Protein AF-A0A2T6BMK5-F1 (afdb_monomer_lite)

Structure (mmCIF, N/CA/C/O backbone):
data_AF-A0A2T6BMK5-F1
#
_entry.id   AF-A0A2T6BMK5-F1
#
loop_
_atom_site.group_PDB
_atom_site.id
_atom_site.type_symbol
_atom_site.label_atom_id
_atom_site.label_alt_id
_atom_site.label_comp_id
_atom_site.label_asym_id
_atom_site.label_entity_id
_atom_site.label_seq_id
_atom_site.pdbx_PDB_ins_code
_atom_site.Cartn_x
_atom_site.Cartn_y
_atom_site.Cartn_z
_atom_site.occupancy
_atom_site.B_iso_or_equiv
_atom_site.auth_seq_id
_atom_site.auth_comp_id
_atom_site.auth_asym_id
_atom_site.auth_atom_id
_atom_site.pdbx_PDB_model_num
ATOM 1 N N . MET A 1 1 ? -12.800 -16.182 -13.292 1.00 41.38 1 MET A N 1
ATOM 2 C CA . MET A 1 1 ? -11.690 -15.877 -14.226 1.00 41.38 1 MET A CA 1
ATOM 3 C C . MET A 1 1 ? -10.758 -14.912 -13.515 1.00 41.38 1 MET A C 1
ATOM 5 O O . MET A 1 1 ? -11.272 -13.965 -12.941 1.00 41.38 1 MET A O 1
ATOM 9 N N . ALA A 1 2 ? -9.445 -15.152 -13.498 1.00 57.19 2 ALA A N 1
ATOM 10 C CA . ALA A 1 2 ? -8.506 -14.209 -12.884 1.00 57.19 2 ALA A CA 1
ATOM 11 C C . ALA A 1 2 ? -8.456 -12.911 -13.707 1.00 57.19 2 ALA A C 1
ATOM 13 O O . ALA A 1 2 ? -8.334 -12.963 -14.936 1.00 57.19 2 ALA A O 1
ATOM 14 N N . GLN A 1 3 ? -8.579 -11.759 -13.047 1.00 65.19 3 GLN A N 1
ATOM 15 C CA . GLN A 1 3 ? -8.477 -10.460 -13.706 1.00 65.19 3 GLN A CA 1
ATOM 16 C C . GLN A 1 3 ? -7.043 -10.266 -14.216 1.00 65.19 3 GLN A C 1
ATOM 18 O O . GLN A 1 3 ? -6.077 -10.474 -13.486 1.00 65.19 3 GLN A O 1
ATOM 23 N N . ARG A 1 4 ? -6.883 -9.907 -15.495 1.00 75.38 4 ARG A N 1
ATOM 24 C CA . ARG A 1 4 ? -5.556 -9.632 -16.062 1.00 75.38 4 ARG A CA 1
ATOM 25 C C . ARG A 1 4 ? -5.102 -8.231 -15.669 1.00 75.38 4 ARG A C 1
ATOM 27 O O . ARG A 1 4 ? -5.863 -7.278 -15.825 1.00 75.38 4 ARG A O 1
ATOM 34 N N . ARG A 1 5 ? -3.834 -8.106 -15.260 1.00 79.81 5 ARG A N 1
ATOM 35 C CA . ARG A 1 5 ? -3.159 -6.814 -15.079 1.00 79.81 5 ARG A CA 1
ATOM 36 C C . ARG A 1 5 ? -3.296 -5.973 -16.347 1.00 79.81 5 ARG A C 1
ATOM 38 O O . ARG A 1 5 ? -2.961 -6.437 -17.439 1.00 79.81 5 ARG A O 1
ATOM 45 N N . THR A 1 6 ? -3.748 -4.732 -16.201 1.00 83.38 6 THR A N 1
ATOM 46 C CA . THR A 1 6 ? -3.834 -3.793 -17.321 1.00 83.38 6 THR A CA 1
ATOM 47 C C . THR A 1 6 ? -2.493 -3.056 -17.479 1.00 83.38 6 THR A C 1
ATOM 49 O O . THR A 1 6 ? -1.885 -2.666 -16.479 1.00 83.38 6 THR A O 1
ATOM 52 N N . PRO A 1 7 ? -1.991 -2.827 -18.708 1.00 82.06 7 PRO A N 1
ATOM 53 C CA . PRO A 1 7 ? -0.735 -2.087 -18.919 1.00 82.06 7 PRO A CA 1
ATOM 54 C C . PRO A 1 7 ? -0.759 -0.655 -18.351 1.00 82.06 7 PRO A C 1
ATOM 56 O O . P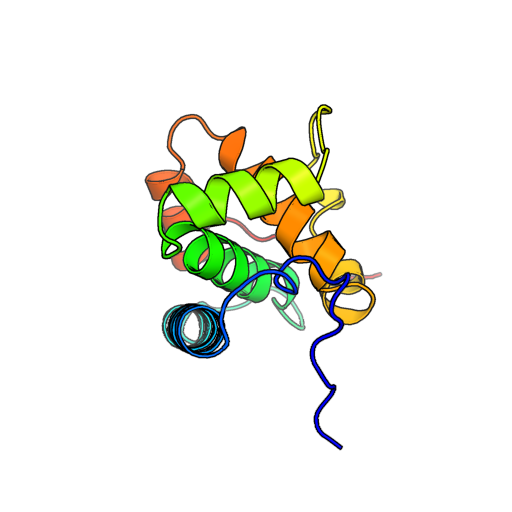RO A 1 7 ? 0.269 -0.101 -17.947 1.00 82.06 7 PRO A O 1
ATOM 59 N N . HIS A 1 8 ? -1.956 -0.067 -18.300 1.00 83.12 8 HIS A N 1
ATOM 60 C CA . HIS A 1 8 ? -2.210 1.279 -17.788 1.00 83.12 8 HIS A CA 1
ATOM 61 C C . HIS A 1 8 ? -2.563 1.314 -16.297 1.00 83.12 8 HIS A C 1
ATOM 63 O O . HIS A 1 8 ? -2.765 2.402 -15.764 1.00 83.12 8 HIS A O 1
ATOM 69 N N . GLY A 1 9 ? -2.624 0.160 -15.628 1.00 89.00 9 GLY A N 1
ATOM 70 C CA . GLY A 1 9 ? -2.895 0.097 -14.200 1.00 89.00 9 GLY A CA 1
ATOM 71 C C . GLY A 1 9 ? -1.756 0.667 -13.357 1.00 89.00 9 GLY A C 1
ATOM 72 O O . GLY A 1 9 ? -0.640 0.894 -13.852 1.00 89.00 9 GLY A O 1
ATOM 73 N N . ALA A 1 10 ? -2.018 0.868 -12.066 1.00 93.69 10 ALA A N 1
ATOM 74 C CA . ALA A 1 10 ? -1.074 1.498 -11.139 1.00 93.69 10 ALA A CA 1
ATOM 75 C C . ALA A 1 10 ? 0.273 0.754 -11.102 1.00 93.69 10 ALA A C 1
ATOM 77 O O . ALA A 1 10 ? 1.329 1.380 -11.128 1.00 93.69 10 ALA A O 1
ATOM 78 N N . PHE A 1 11 ? 0.234 -0.578 -11.192 1.00 95.19 11 PHE A N 1
ATOM 79 C CA . PHE A 1 11 ? 1.406 -1.462 -11.234 1.00 95.19 11 PHE A CA 1
ATOM 80 C C . PHE A 1 11 ? 1.761 -1.963 -12.646 1.00 95.19 11 PHE A C 1
ATOM 82 O O . PHE A 1 11 ? 2.637 -2.809 -12.816 1.00 95.19 11 PHE A O 1
ATOM 89 N N . GLY A 1 12 ? 1.083 -1.468 -13.687 1.00 94.31 12 GLY A N 1
ATOM 90 C CA . GLY A 1 12 ? 1.186 -2.001 -15.050 1.00 94.31 12 GLY A CA 1
ATOM 91 C C . GLY A 1 12 ? 2.566 -1.858 -15.705 1.00 94.31 12 GLY A C 1
ATOM 92 O O . GLY A 1 12 ? 2.854 -2.581 -16.656 1.00 94.31 12 GLY A O 1
ATOM 93 N N . PHE A 1 13 ? 3.420 -0.957 -15.202 1.00 94.25 13 PHE A N 1
ATOM 94 C CA . PHE A 1 13 ? 4.796 -0.769 -15.684 1.00 94.25 13 PHE A CA 1
ATOM 95 C C . PHE A 1 13 ? 5.784 -1.813 -15.165 1.00 94.25 13 PHE A C 1
ATOM 97 O O . PHE A 1 13 ? 6.861 -1.941 -15.742 1.00 94.25 13 PHE A O 1
ATOM 104 N N . LEU A 1 14 ? 5.456 -2.516 -14.078 1.00 95.69 14 LEU A N 1
ATOM 105 C CA . LEU A 1 14 ? 6.405 -3.415 -13.438 1.00 95.69 14 LEU A CA 1
ATOM 106 C C . LEU A 1 14 ? 6.717 -4.615 -14.348 1.00 95.69 14 LEU A C 1
ATOM 108 O O . LEU A 1 14 ? 5.782 -5.223 -14.902 1.00 95.69 14 LEU A O 1
ATOM 112 N N . PRO A 1 15 ? 7.997 -5.022 -14.454 1.00 95.44 15 PRO A N 1
ATOM 113 C CA . PRO A 1 15 ? 8.355 -6.359 -14.918 1.00 95.44 15 PRO A CA 1
ATOM 114 C C . PRO A 1 15 ? 7.559 -7.422 -14.155 1.00 95.44 15 PRO A C 1
ATOM 116 O O . PRO A 1 15 ? 7.140 -7.195 -13.016 1.00 95.44 15 PRO A O 1
ATOM 119 N N . ILE A 1 16 ? 7.282 -8.560 -14.790 1.00 94.19 16 ILE A N 1
ATOM 120 C CA . ILE A 1 16 ? 6.366 -9.549 -14.210 1.00 94.19 16 ILE A CA 1
ATOM 121 C C . ILE A 1 16 ? 6.911 -10.132 -12.903 1.00 94.19 16 ILE A C 1
ATOM 123 O O . ILE A 1 16 ? 6.138 -10.350 -11.977 1.00 94.19 16 ILE A O 1
ATOM 127 N N . GLU A 1 17 ? 8.227 -10.294 -12.803 1.00 96.75 17 GLU A N 1
ATOM 128 C CA . GLU A 1 17 ? 8.926 -10.788 -11.619 1.00 96.75 17 GLU A CA 1
ATOM 129 C C . GLU A 1 17 ? 8.782 -9.800 -10.455 1.00 96.75 17 GLU A C 1
ATOM 131 O O . GLU A 1 17 ? 8.279 -10.161 -9.397 1.00 96.75 17 GLU A O 1
ATOM 136 N N . ALA A 1 18 ? 9.096 -8.520 -10.686 1.00 97.12 18 ALA A N 1
ATOM 137 C CA . ALA A 1 18 ? 8.951 -7.470 -9.675 1.00 97.12 18 ALA A CA 1
ATOM 138 C C . ALA A 1 18 ? 7.490 -7.290 -9.228 1.00 97.12 18 ALA A C 1
ATOM 140 O O . ALA A 1 18 ? 7.210 -7.053 -8.054 1.00 97.12 18 ALA A O 1
ATOM 141 N N . TYR A 1 19 ? 6.540 -7.418 -10.160 1.00 96.44 19 TYR A N 1
ATOM 142 C CA . TYR A 1 19 ? 5.120 -7.395 -9.825 1.00 96.44 19 TYR A CA 1
ATOM 143 C C . TYR A 1 19 ? 4.729 -8.586 -8.949 1.00 96.44 19 TYR A C 1
ATOM 145 O O . TYR A 1 19 ? 4.091 -8.380 -7.919 1.00 96.44 19 TYR A O 1
ATOM 153 N N . PHE A 1 20 ? 5.129 -9.802 -9.328 1.00 96.69 20 PHE A N 1
ATOM 154 C CA . PHE A 1 20 ? 4.857 -11.017 -8.566 1.00 96.69 20 PHE A CA 1
ATOM 155 C C . PHE A 1 20 ? 5.413 -10.930 -7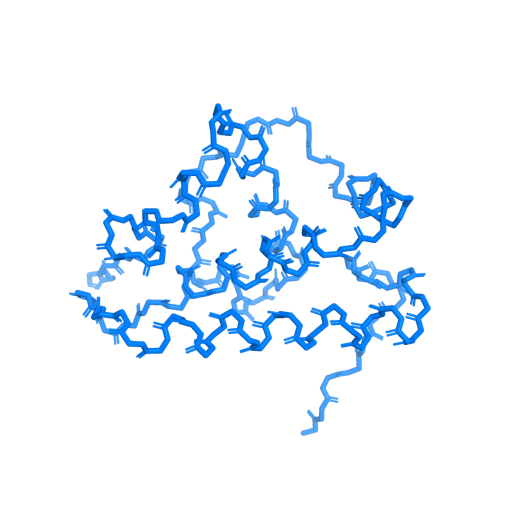.140 1.00 96.69 20 PHE A C 1
ATOM 157 O O . PHE A 1 20 ? 4.661 -11.136 -6.190 1.00 96.69 20 PHE A O 1
ATOM 164 N N . ASP A 1 21 ? 6.673 -10.522 -6.980 1.00 98.31 21 ASP A N 1
ATOM 165 C CA . ASP A 1 21 ? 7.293 -10.346 -5.663 1.00 98.31 21 ASP A CA 1
ATOM 166 C C . ASP A 1 21 ? 6.547 -9.301 -4.819 1.00 98.31 21 ASP A C 1
ATOM 168 O O . ASP A 1 21 ? 6.318 -9.499 -3.626 1.00 98.31 21 ASP A O 1
ATOM 172 N N . SER A 1 22 ? 6.093 -8.206 -5.442 1.00 98.12 22 SER A N 1
ATOM 173 C CA . SER A 1 22 ? 5.288 -7.194 -4.750 1.00 98.12 22 SER A CA 1
ATOM 174 C C . SER A 1 22 ? 3.938 -7.751 -4.273 1.00 98.12 22 SER A C 1
ATOM 176 O O . SER A 1 22 ? 3.513 -7.447 -3.159 1.00 98.12 22 SER A O 1
ATOM 178 N N . VAL A 1 23 ? 3.287 -8.605 -5.074 1.00 97.56 23 VAL A N 1
ATOM 179 C CA . VAL A 1 23 ? 2.025 -9.261 -4.697 1.00 97.56 23 VAL A CA 1
ATOM 180 C C . VAL A 1 23 ? 2.249 -10.236 -3.544 1.00 97.56 23 VAL A C 1
ATOM 182 O O . VAL A 1 23 ? 1.428 -10.290 -2.640 1.00 97.56 23 VAL A O 1
ATOM 185 N N . LEU A 1 24 ? 3.379 -10.944 -3.484 1.00 98.50 24 LEU A N 1
ATOM 186 C CA . LEU A 1 24 ? 3.678 -11.776 -2.313 1.00 98.50 24 LEU A CA 1
ATOM 187 C C . LEU A 1 24 ? 3.716 -10.952 -1.022 1.00 98.50 24 LEU A C 1
ATOM 189 O O . LEU A 1 24 ? 3.187 -11.388 -0.005 1.00 98.50 24 LEU A O 1
ATOM 193 N N . VAL A 1 25 ? 4.298 -9.750 -1.054 1.00 98.69 25 VAL A N 1
ATOM 194 C CA . VAL A 1 25 ? 4.298 -8.853 0.113 1.00 98.69 25 VAL A CA 1
ATOM 195 C C . VAL A 1 25 ? 2.884 -8.388 0.469 1.00 98.69 25 VAL A C 1
ATOM 197 O O . VAL A 1 25 ? 2.564 -8.313 1.653 1.00 98.69 25 VAL A O 1
ATOM 200 N N . HIS A 1 26 ? 2.039 -8.123 -0.530 1.00 98.62 26 HIS A N 1
ATOM 201 C CA . HIS A 1 26 ? 0.626 -7.793 -0.329 1.00 98.62 26 HIS A CA 1
ATOM 202 C C . HIS A 1 26 ? -0.107 -8.914 0.427 1.00 98.62 26 HIS A C 1
ATOM 204 O O . HIS A 1 26 ? -0.675 -8.688 1.491 1.00 98.62 26 HIS A O 1
ATOM 210 N N . GLU A 1 27 ? -0.010 -10.151 -0.056 1.00 98.38 27 GLU A N 1
ATOM 211 C CA . GLU A 1 27 ? -0.683 -11.290 0.579 1.00 98.38 27 GLU A CA 1
ATOM 212 C C . GLU A 1 27 ? -0.104 -11.616 1.967 1.00 98.38 27 GLU A C 1
ATOM 214 O O . GLU A 1 27 ? -0.828 -11.988 2.892 1.00 98.38 27 GLU A O 1
ATOM 219 N N . LEU A 1 28 ? 1.206 -11.430 2.164 1.00 98.44 28 LEU A N 1
ATOM 220 C CA . LEU A 1 28 ? 1.829 -11.570 3.484 1.00 98.44 28 LEU A CA 1
ATOM 221 C C . LEU A 1 28 ? 1.331 -10.514 4.477 1.00 98.44 28 LEU A C 1
ATOM 223 O O . LEU A 1 28 ? 1.217 -10.806 5.667 1.00 98.44 28 LEU A O 1
ATOM 227 N N . ALA A 1 29 ? 1.020 -9.304 4.013 1.00 98.19 29 ALA A N 1
ATOM 228 C CA . ALA A 1 29 ? 0.425 -8.272 4.850 1.00 98.19 29 ALA A CA 1
ATOM 229 C C . ALA A 1 29 ? -1.000 -8.642 5.285 1.00 98.19 29 ALA A C 1
ATOM 231 O O . ALA A 1 29 ? -1.343 -8.434 6.448 1.00 98.19 29 ALA A O 1
ATOM 232 N N . HIS A 1 30 ? -1.798 -9.268 4.414 1.00 98.19 30 HIS A N 1
ATOM 233 C CA . HIS A 1 30 ? -3.076 -9.851 4.832 1.00 98.19 30 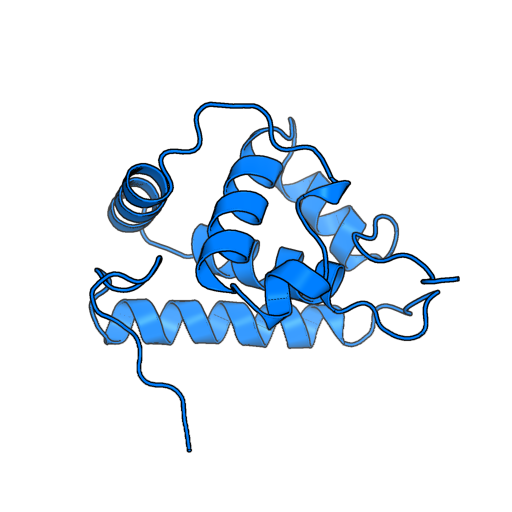HIS A CA 1
ATOM 234 C C . HIS A 1 30 ? -2.883 -10.941 5.887 1.00 98.19 30 HIS A C 1
ATOM 236 O O . HIS A 1 30 ? -3.563 -10.922 6.909 1.00 98.19 30 HIS A O 1
ATOM 242 N N . ALA A 1 31 ? -1.907 -11.836 5.707 1.00 97.50 31 ALA A N 1
ATOM 243 C CA . ALA A 1 31 ? -1.603 -12.865 6.702 1.00 97.50 31 ALA A CA 1
ATOM 244 C C . ALA A 1 31 ? -1.136 -12.281 8.052 1.00 97.50 31 ALA A C 1
ATOM 246 O O . ALA A 1 31 ? -1.428 -12.848 9.104 1.00 97.50 31 ALA A O 1
ATOM 247 N N . LEU A 1 32 ? -0.428 -11.145 8.042 1.00 94.69 32 LEU A N 1
ATOM 248 C CA . LEU A 1 32 ? -0.092 -10.394 9.256 1.00 94.69 32 LEU A CA 1
ATOM 249 C C . LEU A 1 32 ? -1.352 -9.829 9.932 1.00 94.69 32 LEU A C 1
ATOM 251 O O . LEU A 1 32 ? -1.460 -9.877 11.157 1.00 94.69 32 LEU A O 1
ATOM 255 N N . TYR A 1 33 ? -2.290 -9.309 9.140 1.00 96.06 33 TYR A N 1
ATOM 256 C CA . TYR A 1 33 ? -3.509 -8.660 9.621 1.00 96.06 33 TYR A CA 1
ATOM 257 C C . TYR A 1 33 ? -4.615 -9.638 10.049 1.00 96.06 33 TYR A C 1
ATOM 259 O O . TYR A 1 33 ? -5.498 -9.259 10.807 1.00 96.06 33 TYR A O 1
ATOM 267 N N . ASP A 1 34 ? -4.552 -10.905 9.632 1.00 94.69 34 ASP A N 1
ATOM 268 C CA . ASP A 1 34 ? -5.580 -11.940 9.861 1.00 94.69 34 ASP A CA 1
ATOM 269 C C . ASP A 1 34 ? -5.978 -12.130 11.339 1.00 94.69 34 ASP A C 1
ATOM 271 O O . ASP A 1 34 ? -7.081 -12.564 11.661 1.00 94.69 34 ASP A O 1
ATOM 275 N N . ARG A 1 35 ? -5.085 -11.782 12.273 1.00 90.81 35 ARG A N 1
ATOM 276 C CA . ARG A 1 35 ? -5.333 -11.905 13.719 1.00 90.81 35 ARG A CA 1
ATOM 277 C C . ARG A 1 35 ? -5.863 -10.638 14.378 1.00 90.81 35 ARG A C 1
ATOM 279 O O . ARG A 1 35 ? -6.124 -10.668 15.580 1.00 90.81 35 ARG A O 1
ATOM 286 N N . VAL A 1 36 ? -5.970 -9.538 13.643 1.00 94.44 36 VAL A N 1
ATOM 287 C CA . VAL A 1 36 ? -6.438 -8.258 14.174 1.00 94.44 36 VAL A CA 1
ATOM 288 C C . VAL A 1 36 ? -7.962 -8.319 14.303 1.00 94.44 36 VAL A C 1
ATOM 290 O O . VAL A 1 36 ? -8.645 -8.512 13.296 1.00 94.44 36 VAL A O 1
ATOM 293 N N . PRO A 1 37 ? -8.531 -8.185 15.517 1.00 93.56 37 PRO A N 1
ATOM 294 C CA . PRO A 1 37 ? -9.978 -8.164 15.682 1.00 93.56 37 PRO A CA 1
ATOM 295 C C . PRO A 1 37 ? -10.590 -6.983 14.930 1.00 93.56 37 PRO A C 1
ATOM 297 O O . PRO A 1 37 ? -10.181 -5.845 15.134 1.00 93.56 37 PRO A O 1
ATOM 300 N N . CYS A 1 38 ? -11.590 -7.247 14.091 1.00 92.75 38 CYS A N 1
ATOM 301 C CA . CYS A 1 38 ? -12.347 -6.191 13.435 1.00 92.75 38 CYS A CA 1
ATOM 302 C C . CYS A 1 38 ? -13.539 -5.779 14.314 1.00 92.75 38 CYS A C 1
ATOM 304 O O . CYS A 1 38 ? -14.348 -6.645 14.656 1.00 92.75 38 CYS A O 1
ATOM 306 N N . PRO A 1 39 ? -13.679 -4.494 14.687 1.00 93.38 39 PRO A N 1
ATOM 307 C CA . PRO A 1 39 ? -14.830 -4.020 15.454 1.00 93.38 39 PRO A CA 1
ATOM 308 C C . PRO A 1 39 ? -16.090 -3.804 14.594 1.00 93.38 39 PRO A C 1
ATOM 310 O O . PRO A 1 39 ? -17.133 -3.477 15.148 1.00 93.38 39 PRO A O 1
ATOM 313 N N . PHE A 1 40 ? -15.998 -3.982 13.272 1.00 90.88 40 PHE A N 1
ATOM 314 C CA . PHE A 1 40 ? -17.083 -3.818 12.297 1.00 90.88 40 PHE A CA 1
ATOM 315 C C . PHE A 1 40 ? -17.466 -5.163 11.657 1.00 90.88 40 PHE A C 1
ATOM 317 O O . PHE A 1 40 ? -16.845 -6.187 11.939 1.00 90.88 40 PHE A O 1
ATOM 324 N N . GLU A 1 41 ? -18.447 -5.166 10.744 1.00 88.31 41 GLU A N 1
ATOM 325 C CA . GLU A 1 41 ? -18.794 -6.367 9.962 1.00 88.31 41 GLU A CA 1
ATOM 326 C C . GLU A 1 41 ? -17.598 -6.881 9.141 1.00 88.31 41 GLU A C 1
ATOM 328 O O . GLU A 1 41 ? -17.363 -8.089 9.063 1.00 88.31 41 GLU A O 1
ATOM 333 N N . ALA A 1 42 ? -16.813 -5.965 8.565 1.00 88.88 42 ALA A N 1
ATOM 334 C CA . ALA A 1 42 ? -15.580 -6.282 7.859 1.00 88.88 42 ALA A CA 1
ATOM 335 C C . ALA A 1 42 ? -14.594 -5.103 7.891 1.00 88.88 42 ALA A C 1
ATOM 337 O O . ALA A 1 42 ? -15.002 -3.948 7.807 1.00 88.88 42 ALA A O 1
ATOM 338 N N . CYS A 1 43 ? -13.293 -5.407 7.961 1.00 93.94 43 CYS A N 1
ATOM 339 C CA . CYS A 1 43 ? -12.206 -4.419 7.985 1.00 93.94 43 CYS A CA 1
ATOM 340 C C . CYS A 1 43 ? -11.394 -4.438 6.680 1.00 93.94 43 CYS A C 1
ATOM 342 O O . CYS A 1 43 ? -10.162 -4.521 6.686 1.00 93.94 43 CYS A O 1
ATOM 344 N N . VAL A 1 44 ? -12.099 -4.453 5.544 1.00 93.94 44 VAL A N 1
ATOM 345 C CA . VAL A 1 44 ? -11.485 -4.587 4.215 1.00 93.94 44 VAL A CA 1
ATOM 346 C C . VAL A 1 44 ? -10.597 -3.385 3.914 1.00 93.94 44 VAL A C 1
ATOM 348 O O . VAL A 1 44 ? -9.466 -3.561 3.479 1.00 93.94 44 VAL A O 1
ATOM 351 N N . GLY A 1 45 ? -11.065 -2.165 4.184 1.00 95.50 45 GLY A N 1
ATOM 352 C CA . GLY A 1 45 ? -10.295 -0.948 3.936 1.00 95.50 45 GLY A CA 1
ATOM 353 C C . GLY A 1 45 ? -8.979 -0.939 4.712 1.00 95.50 45 GLY A C 1
ATOM 354 O O . GLY A 1 45 ? -7.933 -0.623 4.149 1.00 95.50 45 GLY A O 1
ATOM 355 N N . SER A 1 46 ? -9.010 -1.346 5.981 1.00 96.56 46 SER A N 1
ATOM 356 C CA . SER A 1 46 ? -7.819 -1.412 6.835 1.00 96.56 46 SER A CA 1
ATOM 357 C C . SER A 1 46 ? -6.829 -2.487 6.377 1.00 96.56 46 SER A C 1
ATOM 359 O O . SER A 1 46 ? -5.630 -2.210 6.265 1.00 96.56 46 SER A O 1
ATOM 361 N N . ALA A 1 47 ? -7.323 -3.688 6.058 1.00 97.00 47 ALA A N 1
ATOM 362 C CA . ALA A 1 47 ? -6.497 -4.788 5.566 1.00 97.00 47 ALA A CA 1
ATOM 363 C C . ALA A 1 47 ? -5.820 -4.434 4.231 1.00 97.00 47 ALA A C 1
ATOM 365 O O . ALA A 1 47 ? -4.610 -4.605 4.079 1.00 97.00 47 ALA A O 1
ATOM 366 N N . GLU A 1 48 ? -6.581 -3.871 3.291 1.00 97.75 48 GLU A N 1
ATOM 367 C CA . GLU A 1 48 ? -6.088 -3.441 1.980 1.00 97.75 48 GLU A CA 1
ATOM 368 C C . GLU A 1 48 ? -5.122 -2.260 2.089 1.00 97.75 48 GLU A C 1
ATOM 370 O O . GLU A 1 48 ? -4.125 -2.196 1.369 1.00 97.75 48 GLU A O 1
ATOM 375 N N . TYR A 1 49 ? -5.366 -1.315 3.004 1.00 98.19 49 TYR A N 1
ATOM 376 C CA . TYR A 1 49 ? -4.447 -0.198 3.223 1.00 98.19 49 TYR A CA 1
ATOM 377 C C . TYR A 1 49 ? -3.070 -0.704 3.639 1.00 98.19 49 TYR A C 1
ATOM 379 O O . TYR A 1 49 ? -2.054 -0.298 3.064 1.00 98.19 49 TYR A O 1
ATOM 387 N N . LEU A 1 50 ? -3.028 -1.611 4.619 1.00 98.06 50 LEU A N 1
ATOM 388 C CA . LEU A 1 50 ? -1.783 -2.217 5.073 1.00 98.06 50 LEU A CA 1
ATOM 389 C C . LEU A 1 50 ? -1.112 -3.000 3.936 1.00 98.06 50 LEU A C 1
ATOM 391 O O . LEU A 1 50 ? 0.086 -2.835 3.700 1.00 98.06 50 LEU A O 1
ATOM 395 N N . ALA A 1 51 ? -1.884 -3.788 3.187 1.00 98.50 51 ALA A N 1
ATOM 396 C CA . ALA A 1 51 ? -1.366 -4.616 2.107 1.00 98.50 51 ALA A CA 1
ATOM 397 C C . ALA A 1 51 ? -0.777 -3.802 0.950 1.00 98.50 51 ALA A C 1
ATOM 399 O O . ALA A 1 51 ? 0.385 -3.998 0.583 1.00 98.50 51 ALA A O 1
ATOM 400 N N . TYR A 1 52 ? -1.512 -2.821 0.422 1.00 98.50 52 TYR A N 1
ATOM 401 C CA . TYR A 1 52 ? -1.012 -1.977 -0.661 1.00 98.50 52 TYR A CA 1
ATOM 402 C C . TYR A 1 52 ? 0.164 -1.106 -0.239 1.00 98.50 52 TYR A C 1
ATOM 404 O O . TYR A 1 52 ? 1.113 -0.943 -1.009 1.00 98.50 52 TYR A O 1
ATOM 412 N N . THR A 1 53 ? 0.143 -0.542 0.969 1.00 98.50 53 THR A N 1
ATOM 413 C CA . THR A 1 53 ? 1.263 0.291 1.414 1.00 98.50 53 THR A CA 1
ATOM 414 C C . THR A 1 53 ? 2.533 -0.535 1.591 1.00 98.50 53 THR A C 1
ATOM 416 O O . THR A 1 53 ? 3.578 -0.120 1.091 1.00 98.50 53 THR A O 1
ATOM 419 N N . LEU A 1 54 ? 2.461 -1.731 2.184 1.00 98.56 54 LEU A N 1
ATOM 420 C CA . LEU A 1 54 ? 3.613 -2.633 2.292 1.00 98.56 54 LEU A CA 1
ATOM 421 C C . LEU A 1 54 ? 4.085 -3.151 0.927 1.00 98.56 54 LEU A C 1
ATOM 423 O O . LEU A 1 54 ? 5.292 -3.192 0.676 1.00 98.56 54 LEU A O 1
ATOM 427 N N . GLN A 1 55 ? 3.163 -3.455 0.013 1.00 98.62 55 GLN A N 1
ATOM 428 C CA . GLN A 1 55 ? 3.484 -3.787 -1.375 1.00 98.62 55 GLN A CA 1
ATOM 429 C C . GLN A 1 55 ? 4.268 -2.665 -2.069 1.00 98.62 55 GLN A C 1
ATOM 431 O O . GLN A 1 55 ? 5.257 -2.926 -2.745 1.00 98.62 55 GLN A O 1
ATOM 436 N N . ILE A 1 56 ? 3.864 -1.403 -1.906 1.00 98.38 56 ILE A N 1
ATOM 437 C CA . ILE A 1 56 ? 4.547 -0.265 -2.540 1.00 98.38 56 ILE A CA 1
ATOM 438 C C . ILE A 1 56 ? 5.878 0.036 -1.830 1.00 98.38 56 ILE A C 1
ATOM 440 O O . ILE A 1 56 ? 6.870 0.392 -2.475 1.00 98.38 56 ILE A O 1
ATOM 444 N N . MET A 1 57 ? 5.941 -0.161 -0.509 1.00 98.06 57 MET A N 1
ATOM 445 C CA . MET A 1 57 ? 7.174 -0.045 0.275 1.00 98.06 57 MET A CA 1
ATOM 446 C C . MET A 1 57 ? 8.220 -1.106 -0.063 1.00 98.06 57 MET A C 1
ATOM 448 O O . MET A 1 57 ? 9.405 -0.831 0.135 1.00 98.06 57 MET A O 1
ATOM 452 N N . SER A 1 58 ? 7.829 -2.281 -0.559 1.00 98.19 58 SER A N 1
ATOM 453 C CA . SER A 1 58 ? 8.777 -3.332 -0.950 1.00 98.19 58 SER A CA 1
ATOM 454 C C . SER A 1 58 ? 9.401 -3.100 -2.327 1.00 98.19 58 SER A C 1
ATOM 456 O O . SER A 1 58 ? 10.461 -3.653 -2.619 1.00 98.19 58 SER A O 1
ATOM 458 N N . LEU A 1 59 ? 8.803 -2.231 -3.153 1.00 98.44 59 LEU A N 1
ATOM 459 C CA . LEU A 1 59 ? 9.325 -1.911 -4.479 1.00 98.44 59 LEU A CA 1
ATOM 460 C C . LEU A 1 59 ? 10.717 -1.277 -4.410 1.00 98.44 59 LEU A C 1
ATOM 462 O O . LEU A 1 59 ? 11.016 -0.454 -3.529 1.00 98.44 59 LEU A O 1
ATOM 466 N N . ALA A 1 60 ? 11.531 -1.573 -5.426 1.00 98.25 60 ALA A N 1
ATOM 467 C CA . ALA A 1 60 ? 12.794 -0.886 -5.644 1.00 98.25 60 ALA A CA 1
ATOM 468 C C . ALA A 1 60 ? 12.569 0.639 -5.739 1.00 98.25 60 ALA A C 1
ATOM 470 O O . ALA A 1 60 ? 11.535 1.089 -6.244 1.00 98.25 60 ALA A O 1
ATOM 471 N N . PRO A 1 61 ? 13.531 1.479 -5.310 1.00 97.69 61 PRO A N 1
ATOM 472 C CA . PRO A 1 61 ? 13.333 2.929 -5.292 1.00 97.69 61 PRO A CA 1
ATOM 473 C C . PRO A 1 61 ? 12.951 3.539 -6.650 1.00 97.69 61 PRO A C 1
ATOM 475 O O . PRO A 1 61 ? 12.214 4.520 -6.693 1.00 97.69 61 PRO A O 1
ATOM 478 N N . ALA A 1 62 ? 13.452 2.984 -7.760 1.00 97.06 62 ALA A N 1
ATOM 479 C CA . ALA A 1 62 ? 13.097 3.443 -9.104 1.00 97.06 62 ALA A CA 1
ATOM 480 C C . ALA A 1 62 ? 11.635 3.128 -9.455 1.00 97.06 62 ALA A C 1
ATOM 482 O O . ALA A 1 62 ? 10.926 4.004 -9.948 1.00 97.06 62 ALA A O 1
ATOM 483 N N . ASP A 1 63 ? 11.179 1.922 -9.128 1.00 97.75 63 ASP A N 1
ATOM 484 C CA . ASP A 1 63 ? 9.809 1.483 -9.375 1.00 97.75 63 ASP A CA 1
ATOM 485 C C . ASP A 1 63 ? 8.804 2.241 -8.512 1.00 97.75 63 ASP A C 1
ATOM 487 O O . ASP A 1 63 ? 7.761 2.668 -8.994 1.00 97.75 63 ASP A O 1
ATOM 491 N N . ARG A 1 64 ? 9.148 2.506 -7.250 1.00 97.19 64 ARG A N 1
ATOM 492 C CA . ARG A 1 64 ? 8.313 3.317 -6.358 1.00 97.19 64 ARG A CA 1
ATOM 493 C C . ARG A 1 64 ? 8.105 4.735 -6.886 1.00 97.19 64 ARG A C 1
ATOM 495 O O . ARG A 1 64 ? 6.978 5.214 -6.915 1.00 97.19 64 ARG A O 1
ATOM 502 N N . ARG A 1 65 ? 9.165 5.374 -7.393 1.00 95.50 65 ARG A N 1
ATOM 503 C CA . ARG A 1 65 ? 9.057 6.690 -8.049 1.00 95.50 65 ARG A CA 1
ATOM 504 C C . ARG A 1 65 ? 8.200 6.640 -9.316 1.00 95.50 65 ARG A C 1
ATOM 506 O O . ARG A 1 65 ? 7.475 7.589 -9.602 1.00 95.50 65 ARG A O 1
ATOM 513 N N . ALA A 1 66 ? 8.271 5.552 -10.083 1.00 95.19 66 ALA A N 1
ATOM 514 C CA . ALA A 1 66 ? 7.420 5.357 -11.257 1.00 95.19 66 ALA A CA 1
ATOM 515 C C . ALA A 1 66 ? 5.945 5.121 -10.880 1.00 95.19 66 ALA A C 1
ATOM 517 O O . ALA A 1 66 ? 5.047 5.589 -11.579 1.00 95.19 66 ALA A O 1
ATOM 518 N N . PHE A 1 67 ? 5.681 4.447 -9.758 1.00 96.19 67 PHE A N 1
ATOM 519 C CA . PHE A 1 67 ? 4.340 4.334 -9.189 1.00 96.19 67 PHE A CA 1
ATOM 520 C C . PHE A 1 67 ? 3.801 5.710 -8.766 1.00 96.19 67 PHE A C 1
ATOM 522 O O . PHE A 1 67 ? 2.694 6.089 -9.149 1.00 96.19 67 PHE A O 1
ATOM 529 N N . GLU A 1 68 ? 4.605 6.490 -8.037 1.00 95.12 68 GLU A N 1
ATOM 530 C CA . GLU A 1 68 ? 4.259 7.842 -7.578 1.00 95.12 68 GLU A CA 1
ATOM 531 C C . GLU A 1 68 ? 3.953 8.790 -8.747 1.00 95.12 68 GLU A C 1
ATOM 533 O O . GLU A 1 68 ? 2.943 9.496 -8.723 1.00 95.12 68 GLU A O 1
ATOM 538 N N . SER A 1 69 ? 4.759 8.760 -9.813 1.00 92.50 69 SER A N 1
ATOM 539 C CA . SER A 1 69 ? 4.532 9.604 -10.993 1.00 92.50 69 SER A CA 1
ATOM 540 C C . SER A 1 69 ? 3.258 9.240 -11.762 1.00 92.50 69 SER A C 1
ATOM 542 O O . SER A 1 69 ? 2.620 10.117 -12.340 1.00 92.50 69 SER A O 1
ATOM 544 N N . ARG A 1 70 ? 2.840 7.966 -11.736 1.00 90.31 70 ARG A N 1
ATOM 545 C CA . ARG A 1 70 ? 1.558 7.513 -12.306 1.00 90.31 70 ARG A CA 1
ATOM 546 C C . ARG A 1 70 ? 0.351 7.880 -11.447 1.00 90.31 70 ARG A C 1
ATOM 548 O O . ARG A 1 70 ? -0.744 8.021 -11.990 1.00 90.31 70 ARG A O 1
ATOM 555 N N . ALA A 1 71 ? 0.526 7.997 -10.131 1.00 85.56 71 ALA A N 1
ATOM 556 C CA . ALA A 1 71 ? -0.538 8.423 -9.227 1.00 85.56 71 ALA A CA 1
ATOM 557 C C . ALA A 1 71 ? -0.914 9.889 -9.462 1.00 85.56 71 ALA A C 1
ATOM 559 O O . ALA A 1 71 ? -2.104 10.205 -9.523 1.00 85.56 71 ALA A O 1
ATOM 560 N N . ALA A 1 72 ? 0.101 10.750 -9.622 1.00 79.25 72 ALA A N 1
ATOM 561 C CA . ALA A 1 72 ? -0.039 12.196 -9.821 1.00 79.25 72 ALA A CA 1
ATOM 562 C C . ALA A 1 72 ? -0.968 12.870 -8.785 1.00 79.25 72 ALA A C 1
ATOM 564 O O . ALA A 1 72 ? -1.741 13.772 -9.103 1.00 79.25 72 ALA A O 1
ATOM 565 N N . ILE A 1 73 ? -0.925 12.399 -7.535 1.00 88.25 73 ILE A N 1
ATOM 566 C CA . ILE A 1 73 ? -1.694 12.964 -6.424 1.00 88.25 73 ILE A CA 1
ATOM 567 C C . ILE A 1 73 ? -0.820 14.010 -5.727 1.00 88.25 73 ILE A C 1
ATOM 569 O O . ILE A 1 73 ? 0.076 13.661 -4.967 1.00 88.25 73 ILE A O 1
ATOM 573 N N . GLU A 1 74 ? -1.088 15.288 -5.990 1.00 85.06 74 GLU A N 1
ATOM 574 C CA . GLU A 1 74 ? -0.354 16.419 -5.389 1.00 85.06 74 GLU A CA 1
ATOM 575 C C . GLU A 1 74 ? -1.102 17.076 -4.219 1.00 85.06 74 GLU A C 1
ATOM 577 O O . GLU A 1 74 ? -0.553 17.911 -3.503 1.00 85.06 74 GLU A O 1
ATOM 582 N N . ARG A 1 75 ? -2.370 16.707 -4.018 1.00 92.31 75 ARG A N 1
ATOM 583 C CA . ARG A 1 75 ? -3.204 17.227 -2.932 1.00 92.31 75 ARG A CA 1
ATOM 584 C C . ARG A 1 75 ? -3.158 16.327 -1.705 1.00 92.31 75 ARG A C 1
ATOM 586 O O . ARG A 1 75 ? -2.878 15.134 -1.806 1.00 92.31 75 ARG A O 1
ATOM 593 N N . THR A 1 76 ? -3.566 16.889 -0.573 1.00 93.94 76 THR A N 1
ATOM 594 C CA . THR A 1 76 ? -3.814 16.121 0.645 1.00 93.94 76 THR A CA 1
ATOM 595 C C . THR A 1 76 ? -4.928 15.094 0.420 1.00 93.94 76 THR A C 1
ATOM 597 O O . THR A 1 76 ? -5.968 15.422 -0.162 1.00 93.94 76 THR A O 1
ATOM 600 N N . ILE A 1 77 ? -4.698 13.857 0.864 1.00 95.69 77 ILE A N 1
ATOM 601 C CA . ILE A 1 77 ? -5.701 12.785 0.922 1.00 95.69 77 ILE A CA 1
ATOM 602 C C . ILE A 1 77 ? -6.233 12.723 2.349 1.00 95.69 77 ILE A C 1
ATOM 604 O O . ILE A 1 77 ? -5.442 12.578 3.282 1.00 95.69 77 ILE A O 1
ATOM 608 N N . VAL A 1 78 ? -7.550 12.840 2.514 1.00 93.31 78 VAL A N 1
ATOM 609 C CA . VAL A 1 78 ? -8.212 12.644 3.815 1.00 93.31 78 VAL A CA 1
ATOM 610 C C . VAL A 1 78 ? -8.538 11.164 4.029 1.00 93.31 78 VAL A C 1
ATOM 612 O O . VAL A 1 78 ? -8.623 10.406 3.061 1.00 93.31 78 VAL A O 1
ATOM 615 N N . ALA A 1 79 ? -8.689 10.736 5.283 1.00 88.38 79 ALA A N 1
ATOM 616 C CA . ALA A 1 79 ? -8.839 9.322 5.629 1.00 88.38 79 ALA A CA 1
ATOM 617 C C . ALA A 1 79 ? -10.081 8.684 4.984 1.00 88.38 79 ALA A C 1
ATOM 619 O O . ALA A 1 79 ? -10.015 7.562 4.502 1.00 88.38 79 ALA A O 1
ATOM 620 N N . GLU A 1 80 ? -11.181 9.426 4.867 1.00 89.81 80 GLU A N 1
ATOM 621 C CA . GLU A 1 80 ? -12.450 8.964 4.293 1.00 89.81 80 GLU A CA 1
ATOM 622 C C . GLU A 1 80 ? -12.340 8.627 2.800 1.00 89.81 80 GLU A C 1
ATOM 624 O O . GLU A 1 80 ? -13.168 7.906 2.246 1.00 89.81 80 GLU A O 1
ATOM 629 N N . GLU A 1 81 ? -11.313 9.138 2.118 1.00 91.44 81 GLU A N 1
ATOM 630 C CA . GLU A 1 81 ? -11.032 8.800 0.724 1.00 91.44 81 GLU A CA 1
ATOM 631 C C . GLU A 1 81 ? -10.304 7.468 0.539 1.00 91.44 81 GLU A C 1
ATOM 633 O O . GLU A 1 81 ? -10.084 7.045 -0.603 1.00 91.44 81 GLU A O 1
ATOM 638 N N . VAL A 1 82 ? -9.912 6.846 1.644 1.00 93.06 82 VAL A N 1
ATOM 639 C CA . VAL A 1 82 ? -9.323 5.521 1.742 1.00 93.06 82 VAL A CA 1
ATOM 640 C C . VAL A 1 82 ? -10.351 4.658 2.464 1.00 93.06 82 VAL A C 1
ATOM 642 O O . VAL A 1 82 ? -10.409 4.635 3.683 1.00 93.06 82 VAL A O 1
ATOM 645 N N . ASN A 1 83 ? -11.208 3.982 1.704 1.00 90.56 83 ASN A N 1
ATOM 646 C CA . ASN A 1 83 ? -12.281 3.163 2.263 1.00 90.56 83 ASN A CA 1
ATOM 647 C C . ASN A 1 83 ? -12.477 1.871 1.460 1.00 90.56 83 ASN A C 1
ATOM 649 O O . ASN A 1 83 ? -12.015 1.748 0.318 1.00 90.56 83 ASN A O 1
ATOM 653 N N . SER A 1 84 ? -13.179 0.919 2.072 1.00 91.06 84 SER A N 1
ATOM 654 C CA . SER A 1 84 ? -13.465 -0.413 1.528 1.00 91.06 84 SER A CA 1
ATOM 655 C C . SER A 1 84 ? -14.192 -0.374 0.179 1.00 91.06 84 SER A C 1
ATOM 657 O O . SER A 1 84 ? -13.869 -1.156 -0.717 1.00 91.06 84 SER A O 1
ATOM 659 N N . PHE A 1 85 ? -15.112 0.576 -0.021 1.00 91.38 85 PHE A N 1
ATOM 660 C CA . PHE A 1 85 ? -15.817 0.734 -1.293 1.00 91.38 85 PHE A CA 1
ATOM 661 C C . PHE A 1 85 ? -14.842 1.020 -2.442 1.00 91.38 85 PHE A C 1
ATOM 663 O O . PHE A 1 85 ? -14.879 0.340 -3.468 1.00 91.38 85 PHE A O 1
ATOM 670 N N . ILE A 1 86 ? -13.917 1.972 -2.265 1.00 91.81 86 ILE A N 1
ATOM 671 C CA . ILE A 1 86 ? -12.901 2.298 -3.278 1.00 91.81 86 ILE A CA 1
ATOM 672 C C . ILE A 1 86 ? -11.947 1.118 -3.501 1.00 91.81 86 ILE A C 1
ATOM 674 O O . ILE A 1 86 ? -11.593 0.860 -4.654 1.00 91.81 86 ILE A O 1
ATOM 678 N N . ALA A 1 87 ? -11.561 0.395 -2.443 1.00 92.25 87 ALA A N 1
ATOM 679 C CA . ALA A 1 87 ? -10.722 -0.801 -2.558 1.00 92.25 87 ALA A CA 1
ATOM 680 C C . ALA A 1 87 ? -11.353 -1.847 -3.492 1.00 92.25 87 ALA A C 1
ATOM 682 O O . ALA A 1 87 ? -10.683 -2.368 -4.382 1.00 92.25 87 ALA A O 1
ATOM 683 N N . LEU A 1 88 ? -12.663 -2.071 -3.357 1.00 90.44 88 LEU A N 1
ATOM 684 C CA . LEU A 1 88 ? -13.398 -3.056 -4.146 1.00 90.44 88 LEU A CA 1
ATOM 685 C C . LEU A 1 88 ? -13.564 -2.649 -5.618 1.00 90.44 88 LEU A C 1
ATOM 687 O O . LEU A 1 88 ? -13.378 -3.471 -6.516 1.00 90.44 88 LEU A O 1
ATOM 691 N N . ILE A 1 89 ? -13.950 -1.396 -5.886 1.00 92.25 89 ILE A N 1
ATOM 692 C CA . ILE A 1 89 ? -14.329 -0.976 -7.249 1.00 92.25 89 ILE A CA 1
ATOM 693 C C . ILE A 1 89 ? -13.165 -0.403 -8.063 1.00 92.25 89 ILE A C 1
ATOM 695 O O . ILE A 1 89 ? -13.222 -0.376 -9.294 1.00 92.25 89 ILE A O 1
ATOM 699 N N . ALA A 1 90 ? -12.130 0.104 -7.394 1.00 93.81 90 ALA A N 1
ATOM 700 C CA . ALA A 1 90 ? -11.019 0.809 -8.019 1.00 93.81 90 ALA A CA 1
ATOM 701 C C . ALA A 1 90 ? -9.695 0.549 -7.270 1.00 93.81 90 ALA A C 1
ATOM 703 O O . ALA A 1 90 ? -9.068 1.504 -6.799 1.00 93.81 90 ALA A O 1
ATOM 704 N N . PRO A 1 91 ? -9.222 -0.712 -7.209 1.00 94.12 91 PRO A N 1
ATOM 705 C CA . PRO A 1 91 ? -8.043 -1.111 -6.428 1.00 94.12 91 PRO A CA 1
ATOM 706 C C . PRO A 1 91 ? -6.784 -0.303 -6.771 1.00 94.12 91 PRO A C 1
ATOM 708 O O . PRO A 1 91 ? -6.068 0.157 -5.887 1.00 94.12 91 PRO A O 1
ATOM 711 N N . ASP A 1 92 ? -6.557 -0.008 -8.054 1.00 94.81 92 ASP A N 1
ATOM 712 C CA . ASP A 1 92 ? -5.443 0.844 -8.486 1.00 94.81 92 ASP A CA 1
ATOM 713 C C . ASP A 1 92 ? -5.516 2.259 -7.887 1.00 94.81 92 ASP A C 1
ATOM 715 O O . ASP A 1 92 ? -4.501 2.827 -7.484 1.00 94.81 92 ASP A O 1
ATOM 719 N N . ARG A 1 93 ? -6.719 2.844 -7.815 1.00 95.00 93 ARG A N 1
ATOM 720 C CA . ARG A 1 93 ? -6.923 4.162 -7.200 1.00 95.00 93 ARG A CA 1
ATOM 721 C C . ARG A 1 93 ? -6.812 4.090 -5.689 1.00 95.00 93 ARG A C 1
ATOM 723 O O . ARG A 1 93 ? -6.240 5.007 -5.105 1.00 95.00 93 ARG A O 1
ATOM 730 N N . PHE A 1 94 ? -7.315 3.023 -5.078 1.00 96.75 94 PHE A N 1
ATOM 731 C CA . PHE A 1 94 ? -7.141 2.778 -3.655 1.00 96.75 94 PHE A CA 1
ATOM 732 C C . PHE A 1 94 ? -5.653 2.724 -3.289 1.00 96.75 94 PHE A C 1
ATOM 734 O O . PHE A 1 94 ? -5.214 3.509 -2.457 1.00 96.75 94 PHE A O 1
ATOM 741 N N . ALA A 1 95 ? -4.854 1.908 -3.984 1.00 97.31 95 ALA A N 1
ATOM 742 C CA . ALA A 1 95 ? -3.417 1.774 -3.749 1.00 97.31 95 ALA A CA 1
ATOM 743 C C . ALA A 1 95 ? -2.676 3.119 -3.856 1.00 97.31 95 ALA A C 1
ATOM 745 O O . ALA A 1 95 ? -1.860 3.469 -3.002 1.00 97.31 95 ALA A O 1
ATOM 746 N N . GLN A 1 96 ? -2.991 3.910 -4.889 1.00 96.88 96 GLN A N 1
ATOM 747 C CA . GLN A 1 96 ? -2.420 5.247 -5.079 1.00 96.88 96 GLN A CA 1
ATOM 748 C C . GLN A 1 96 ? -2.779 6.198 -3.932 1.00 96.88 96 GLN A C 1
ATOM 750 O O . GLN A 1 96 ? -1.904 6.899 -3.420 1.00 96.88 96 GLN A O 1
ATOM 755 N N 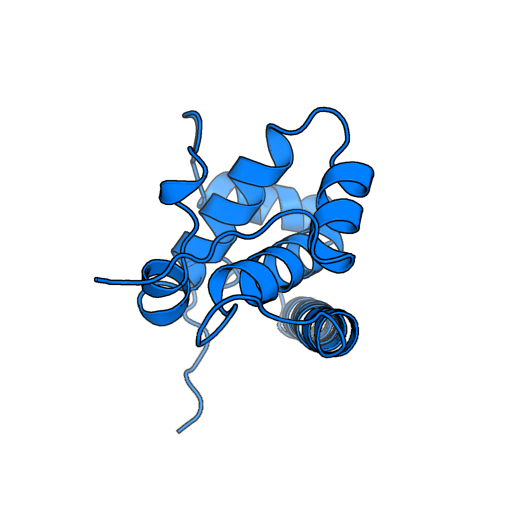. LYS A 1 97 ? -4.052 6.220 -3.517 1.00 97.31 97 LYS A N 1
ATOM 756 C CA . LYS A 1 97 ? -4.519 7.057 -2.406 1.00 97.31 97 LYS A CA 1
ATOM 757 C C . LYS A 1 97 ? -3.940 6.609 -1.070 1.00 97.31 97 LYS A C 1
ATOM 759 O O . LYS A 1 97 ? -3.509 7.466 -0.311 1.00 97.31 97 LYS A O 1
ATOM 764 N N . ALA A 1 98 ? -3.876 5.307 -0.805 1.00 97.88 98 ALA A N 1
ATOM 765 C CA . ALA A 1 98 ? -3.293 4.746 0.408 1.00 97.88 98 ALA A CA 1
ATOM 766 C C . ALA A 1 98 ? -1.810 5.125 0.539 1.00 97.88 98 ALA A C 1
ATOM 768 O O . ALA A 1 98 ? -1.373 5.593 1.589 1.00 97.88 98 ALA A O 1
ATOM 769 N N . TRP A 1 99 ? -1.045 5.022 -0.554 1.00 97.94 99 TRP A N 1
ATOM 770 C CA . TRP A 1 99 ? 0.358 5.439 -0.581 1.00 97.94 99 TRP A CA 1
ATOM 771 C C . TRP A 1 99 ? 0.540 6.941 -0.373 1.00 97.94 99 TRP A C 1
ATOM 773 O O . TRP A 1 99 ? 1.360 7.361 0.446 1.00 97.94 99 TRP A O 1
ATOM 783 N N . ALA A 1 100 ? -0.243 7.759 -1.083 1.00 97.12 100 ALA A N 1
ATOM 784 C CA . ALA A 1 100 ? -0.239 9.203 -0.887 1.00 97.12 100 ALA A CA 1
ATOM 785 C C . ALA A 1 100 ? -0.602 9.553 0.563 1.00 97.12 100 ALA A C 1
ATOM 787 O O . ALA A 1 100 ? 0.097 10.349 1.184 1.00 97.12 100 ALA A O 1
ATOM 788 N N . HIS A 1 101 ? -1.618 8.896 1.129 1.00 97.56 101 HIS A N 1
ATOM 789 C CA . HIS A 1 101 ? -2.054 9.098 2.503 1.00 97.56 101 HIS A CA 1
ATOM 790 C C . HIS A 1 101 ? -0.962 8.753 3.522 1.00 97.56 101 HIS A C 1
ATOM 792 O O . HIS A 1 101 ? -0.690 9.548 4.424 1.00 97.56 101 HIS A O 1
ATOM 798 N N . LEU A 1 102 ? -0.291 7.610 3.349 1.00 97.62 102 LEU A N 1
ATOM 799 C CA . LEU A 1 102 ? 0.815 7.193 4.207 1.00 97.62 102 LEU A CA 1
ATOM 800 C C . LEU A 1 102 ? 1.990 8.173 4.141 1.00 97.62 102 LEU A C 1
ATOM 802 O O . LEU A 1 102 ? 2.609 8.466 5.159 1.00 97.62 102 LEU A O 1
ATOM 806 N N . ASN A 1 103 ? 2.297 8.712 2.961 1.00 95.88 103 ASN A N 1
ATOM 807 C CA . ASN A 1 103 ? 3.400 9.658 2.794 1.00 95.88 103 ASN A CA 1
ATOM 808 C C . ASN A 1 103 ? 3.174 11.009 3.490 1.00 95.88 103 ASN A C 1
ATOM 810 O O . ASN A 1 103 ? 4.143 11.747 3.670 1.00 95.88 103 ASN A O 1
ATOM 814 N N . GLN A 1 104 ? 1.942 11.311 3.914 1.00 95.19 104 GLN A N 1
ATOM 815 C CA . GLN A 1 104 ? 1.621 12.482 4.739 1.00 95.19 104 GLN A CA 1
ATOM 816 C C . GLN A 1 104 ? 1.937 12.267 6.225 1.00 95.19 104 GLN A C 1
ATOM 818 O O . GLN A 1 104 ? 1.968 13.231 6.986 1.00 95.19 104 GLN A O 1
ATOM 823 N N . GLN A 1 105 ? 2.155 11.020 6.650 1.00 95.50 105 GLN A N 1
ATOM 824 C CA . GLN A 1 105 ? 2.416 10.692 8.047 1.00 95.50 105 GLN A CA 1
ATOM 825 C C . GLN A 1 105 ? 3.865 11.026 8.411 1.00 95.50 105 GLN A C 1
ATOM 827 O O . GLN A 1 105 ? 4.792 10.727 7.651 1.00 95.50 105 GLN A O 1
ATOM 832 N N . GLY A 1 106 ? 4.061 11.622 9.592 1.00 95.31 106 GLY A N 1
ATOM 833 C CA . GLY A 1 106 ? 5.393 11.961 10.101 1.00 95.31 106 GLY A CA 1
ATOM 834 C C . GLY A 1 106 ? 6.259 10.719 10.325 1.00 95.31 106 GLY A C 1
ATOM 835 O O . GLY A 1 106 ? 7.379 10.649 9.822 1.00 95.31 106 GLY A O 1
ATOM 836 N N . ASP A 1 107 ? 5.707 9.714 11.012 1.00 97.00 107 ASP A N 1
ATOM 837 C CA . ASP A 1 107 ? 6.307 8.386 11.158 1.00 97.00 107 ASP A CA 1
ATOM 838 C C . ASP A 1 107 ? 5.401 7.329 10.515 1.00 97.00 107 ASP A C 1
ATOM 840 O O . ASP A 1 107 ? 4.389 6.898 11.072 1.00 97.00 107 ASP A O 1
ATOM 844 N N . ARG A 1 108 ? 5.775 6.918 9.302 1.00 96.94 108 ARG A N 1
ATOM 845 C CA . ARG A 1 108 ? 5.014 5.961 8.488 1.00 96.94 108 ARG A CA 1
ATOM 846 C C . ARG A 1 108 ? 5.012 4.565 9.100 1.00 96.94 108 ARG A C 1
ATOM 848 O O . ARG A 1 108 ? 4.008 3.869 9.017 1.00 96.94 108 ARG A O 1
ATOM 855 N N . CYS A 1 109 ? 6.127 4.150 9.698 1.00 96.88 109 CYS A N 1
ATOM 856 C CA . CYS A 1 109 ? 6.249 2.818 10.279 1.00 96.88 109 CYS A CA 1
ATOM 857 C C . CYS A 1 109 ? 5.428 2.717 11.563 1.00 96.88 1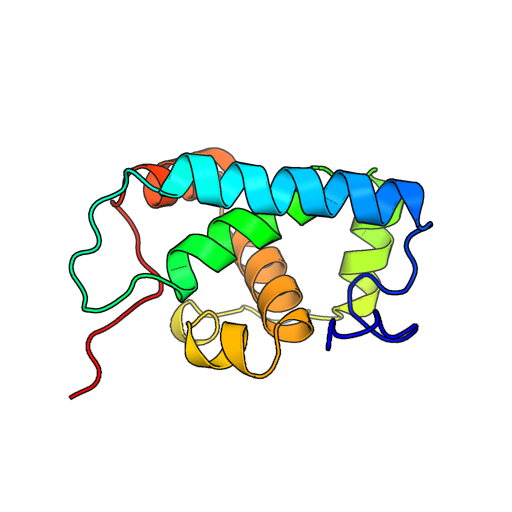09 CYS A C 1
ATOM 859 O O . CYS A 1 109 ? 4.713 1.733 11.736 1.00 96.88 109 CYS A O 1
ATOM 861 N N . ALA A 1 110 ? 5.479 3.743 12.421 1.00 97.81 110 ALA A N 1
ATOM 862 C CA . ALA A 1 110 ? 4.618 3.811 13.596 1.00 97.81 110 ALA A CA 1
ATOM 863 C C . ALA A 1 110 ? 3.138 3.793 13.190 1.00 97.81 110 ALA A C 1
ATOM 865 O O . ALA A 1 110 ? 2.380 2.987 13.715 1.00 97.81 110 ALA A O 1
ATOM 866 N N . PHE A 1 111 ? 2.746 4.588 12.190 1.00 97.75 111 PHE A N 1
ATOM 867 C CA . PHE A 1 111 ? 1.368 4.610 11.696 1.00 97.75 111 PHE A CA 1
ATOM 868 C C . PHE A 1 111 ? 0.890 3.238 11.186 1.00 97.75 111 PHE A C 1
ATOM 870 O O . PHE A 1 111 ? -0.191 2.778 11.545 1.00 97.75 111 PHE A O 1
ATOM 877 N N . LEU A 1 112 ? 1.707 2.536 10.390 1.00 97.50 112 LEU A N 1
ATOM 878 C CA . LEU A 1 112 ? 1.376 1.179 9.936 1.00 97.50 112 LEU A CA 1
ATOM 879 C C . LEU A 1 112 ? 1.307 0.175 11.092 1.00 97.50 112 LEU A C 1
ATOM 881 O O . LEU A 1 112 ? 0.465 -0.720 11.069 1.00 97.50 112 LEU A O 1
ATOM 885 N N . ALA A 1 113 ? 2.158 0.325 12.110 1.00 96.81 113 ALA A N 1
ATOM 886 C CA . ALA A 1 113 ? 2.119 -0.522 13.295 1.00 96.81 113 ALA A CA 1
ATOM 887 C C . ALA A 1 113 ? 0.816 -0.342 14.089 1.00 96.81 113 ALA A C 1
ATOM 889 O O . ALA A 1 113 ? 0.280 -1.336 14.566 1.00 96.81 113 ALA A O 1
ATOM 890 N N . GLN A 1 114 ? 0.286 0.883 14.181 1.00 97.12 114 GLN A N 1
ATOM 891 C CA . GLN A 1 114 ? -1.005 1.163 14.824 1.00 97.12 114 GLN A CA 1
ATOM 892 C C . GLN A 1 114 ? -2.162 0.472 14.092 1.00 97.12 114 GLN A C 1
ATOM 894 O O . GLN A 1 114 ? -3.029 -0.127 14.723 1.00 97.12 114 GLN A O 1
ATOM 899 N N . ILE A 1 115 ? -2.144 0.472 12.755 1.00 96.31 115 ILE A N 1
ATOM 900 C CA . ILE A 1 115 ? -3.130 -0.271 11.955 1.00 96.31 115 ILE A CA 1
ATOM 901 C C . ILE A 1 115 ? -2.987 -1.771 12.208 1.00 96.31 115 ILE A C 1
ATOM 903 O O . ILE A 1 115 ? -3.962 -2.429 12.550 1.00 96.31 115 ILE A O 1
ATOM 907 N N . ALA A 1 116 ? -1.768 -2.312 12.118 1.00 96.06 116 ALA A N 1
ATOM 908 C CA . ALA A 1 116 ? -1.496 -3.735 12.340 1.00 96.06 116 ALA A CA 1
ATOM 909 C C . ALA A 1 116 ? -1.799 -4.216 13.776 1.00 96.06 116 ALA A C 1
ATOM 911 O O . ALA A 1 116 ? -1.842 -5.419 14.019 1.00 96.06 116 ALA A O 1
ATOM 912 N N . GLN A 1 117 ? -1.997 -3.297 14.722 1.00 96.00 117 GLN A N 1
ATOM 913 C CA . GLN A 1 117 ? -2.409 -3.577 16.101 1.00 96.00 117 GLN A CA 1
ATOM 914 C C . GLN A 1 117 ? -3.912 -3.361 16.334 1.00 96.00 117 GLN A C 1
ATOM 916 O O . GLN A 1 117 ? -4.400 -3.645 17.426 1.00 96.00 117 GLN A O 1
ATOM 921 N N . GLY A 1 118 ? -4.656 -2.893 15.327 1.00 95.31 118 GLY A N 1
ATOM 922 C CA . GLY A 1 118 ? -6.081 -2.596 15.457 1.00 95.31 118 GLY A CA 1
ATOM 923 C C . GLY A 1 118 ? -6.370 -1.335 16.277 1.00 95.31 118 GLY A C 1
ATOM 924 O O . GLY A 1 118 ? -7.408 -1.247 16.930 1.00 95.31 118 GLY A O 1
ATOM 925 N N . GLU A 1 119 ? -5.455 -0.365 16.283 1.00 95.75 119 GLU A N 1
ATOM 926 C CA . GLU A 1 119 ? -5.650 0.935 16.942 1.00 95.75 119 GLU A CA 1
ATOM 927 C C . GLU A 1 119 ? -6.272 1.975 15.998 1.00 95.75 119 GLU A C 1
ATOM 929 O O . GLU A 1 119 ? -6.931 2.913 16.445 1.00 95.75 119 GLU A O 1
ATOM 934 N N . ILE A 1 120 ? -6.063 1.806 14.688 1.00 93.88 120 ILE A N 1
ATOM 935 C CA . ILE A 1 120 ? -6.586 2.666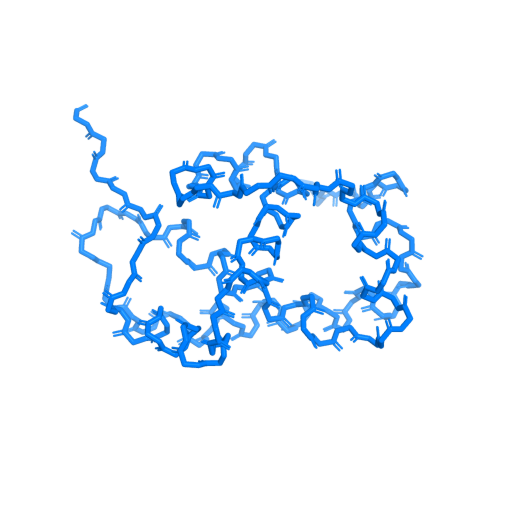 13.622 1.00 93.88 120 ILE A CA 1
ATOM 936 C C . ILE A 1 120 ? -7.289 1.792 12.587 1.00 93.88 120 ILE A C 1
ATOM 938 O O . ILE A 1 120 ? -6.756 0.758 12.182 1.00 93.88 120 ILE A O 1
ATOM 942 N N . TYR A 1 121 ? -8.448 2.260 12.122 1.00 94.12 121 TYR A N 1
ATOM 943 C CA . TYR A 1 121 ? -9.239 1.619 11.076 1.00 94.12 121 TYR A CA 1
ATOM 944 C C . TYR A 1 121 ? -9.636 2.627 9.993 1.00 94.12 121 TYR A C 1
ATOM 946 O O . TYR A 1 121 ? -9.816 3.812 10.268 1.00 94.12 121 TYR A O 1
ATOM 954 N N . PHE A 1 122 ? -9.800 2.128 8.770 1.00 92.94 122 PHE A N 1
ATOM 955 C CA . PHE A 1 122 ? -10.356 2.835 7.606 1.00 92.94 122 PHE A CA 1
ATOM 956 C C . PHE A 1 122 ? -11.765 2.340 7.243 1.00 92.94 122 PHE A C 1
ATOM 958 O O . PHE A 1 122 ? -12.276 2.594 6.152 1.00 92.94 122 PHE A O 1
ATOM 965 N N . ASP A 1 123 ? -12.374 1.597 8.160 1.00 92.00 123 ASP A N 1
ATOM 966 C CA . ASP A 1 123 ? -13.686 0.990 8.021 1.00 92.00 123 ASP A CA 1
ATOM 967 C C . ASP A 1 123 ? -14.651 1.654 9.008 1.00 92.00 123 ASP A C 1
ATOM 969 O O . ASP A 1 123 ? -14.241 2.190 10.040 1.00 92.00 123 ASP A O 1
ATOM 973 N N . PHE A 1 124 ? -15.931 1.660 8.663 1.00 83.25 124 PHE A N 1
ATOM 974 C CA . PHE A 1 124 ? -17.000 2.253 9.456 1.00 83.25 124 PHE A CA 1
ATOM 975 C C . PHE A 1 124 ? -18.279 1.433 9.273 1.00 83.25 124 PHE A C 1
ATOM 977 O O . PHE A 1 124 ? -18.447 0.772 8.248 1.00 83.25 124 PHE A O 1
ATOM 984 N N . GLU A 1 125 ? -19.178 1.468 10.260 1.00 71.50 125 GLU A N 1
ATOM 985 C CA . GLU A 1 125 ? -20.514 0.885 10.109 1.00 71.50 125 GLU A CA 1
ATOM 986 C C . GLU A 1 125 ? -21.304 1.708 9.082 1.00 71.50 125 GLU A C 1
ATOM 988 O O . GLU A 1 125 ? -21.444 2.927 9.230 1.00 71.50 125 GLU A O 1
ATOM 993 N N . GLU A 1 126 ? -21.805 1.056 8.030 1.00 60.75 126 GLU A N 1
ATOM 994 C CA . GLU A 1 126 ? -22.828 1.661 7.180 1.00 60.75 126 GLU A CA 1
ATOM 995 C C . GLU A 1 126 ? -24.183 1.597 7.918 1.00 60.75 126 GLU A C 1
ATOM 997 O O . GLU A 1 126 ? -24.515 0.541 8.463 1.00 60.75 126 GLU A O 1
ATOM 1002 N N . PRO A 1 127 ? -24.940 2.708 8.003 1.00 51.41 127 PRO A N 1
ATOM 1003 C CA . PRO A 1 127 ? -26.232 2.744 8.690 1.00 51.41 127 PRO A CA 1
ATOM 1004 C C . PRO A 1 127 ? -27.350 1.962 7.988 1.00 51.41 127 PRO A C 1
ATOM 1006 O O . PRO A 1 127 ? -27.340 1.869 6.738 1.00 51.41 127 PRO A O 1
#

Sequence (127 aa):
MAQRRTPHGAFGFLPIEAYFDSVLVHELAHALYDRVPCPFEACVGSAEYLAYTLQIMSLAPADRRAFESRAAIERTIVAEEVNSFIALIAPDRFAQKAWAHLNQQGDRCAFLAQIAQGEIYFDFEEP

pLDDT: mean 92.63, std 9.13, range [41.38, 98.69]

Secondary structure (DSSP, 8-state):
-PPPPPTTSTTTTS-HHHHHHHHHHHHHHHHHHTTSPPSSS--HHHHHHHHHHHHHHHS-HHHHHHHHHHH---SPPPGGGS-HHHHHH-HHHHHHHHHHHHHTSSSHHHHHHHHHTTS--S-----

Radius of gyration: 14.1 Å; chains: 1; bounding box: 40×33×36 Å

Organism: NCBI:txid1510457

Foldseek 3Di:
DDDDDDCLFLQNPDDPVLVVVLVVQLVVLLVLLVPADDPEPDQQLLSLLLSLQRSLVVHDPVSNVVSLVSLPDPDAQDLLNRANVCCVPPVRNNSSSSNSNLVPDPDSVVVSVCSSNNNDGSYDDDD